Protein AF-A0A1S4D988-F1 (afdb_monomer_lite)

Organism: Nicotiana tabacum (NCBI:txid4097)

pLDDT: mean 88.15, std 11.74, range [49.53, 98.56]

Foldseek 3Di:
DDADPVRDDDDPDPPQLLVCLQPVDAAPDDLVVNVVSLVSNCVVPVVSSVVLLLQCCADPVSHRVNLLSSLSSLVVCCVPPVVVSVVCVVVSCVRHNNVSSVVSVVCVVCNSCNVVVVVVVVVVVVVVVVVVVVVVVVPPDPPVVVVVVVVVVVVVVVVD

Sequence (160 aa):
MGLTENFSATSLSTGNPCLDFFFHVVPNTPPQELLKRLELSWKRDALTTLKLICNLRGVRGTGKSDKEGFYTASLWLHNYHPKTLACNIKAIADFGYFKDVLEILYRILEGHEGRKNEKAEWMEKKRIGFLEGLKEKKDRVPKGKDQRIRLKKTMAKAKK

Secondary structure (DSSP, 8-state):
-EE-TTS-EE-S--S-HHHHHHHH--TT--HHHHHHHHHHHHHH-HHHHHHHHHHHH--SSSS---HHHHHHHHHHHHHH-HHHHHHTHHHHHHHS-HHHHHHHHHHHHH-TTHHHHHHHHHHHHHHHHHHHHHHHHHHS--HHHHHHHHHHHHHHHTT-

Structure (mmCIF, N/CA/C/O backbone):
data_AF-A0A1S4D988-F1
#
_entry.id   AF-A0A1S4D988-F1
#
loop_
_atom_site.group_PDB
_atom_site.id
_atom_site.type_symbol
_atom_site.label_atom_id
_atom_site.label_alt_id
_atom_site.label_comp_id
_atom_site.label_asym_id
_atom_site.label_entity_id
_atom_site.label_seq_id
_atom_site.pdbx_PDB_ins_code
_atom_site.Cartn_x
_atom_site.Cartn_y
_atom_site.Cartn_z
_atom_site.occupancy
_atom_site.B_iso_or_equiv
_atom_site.auth_seq_id
_atom_site.auth_comp_id
_atom_site.auth_asym_id
_atom_site.auth_atom_id
_atom_site.pdbx_PDB_model_num
ATOM 1 N N . MET A 1 1 ? 28.327 7.356 -0.621 1.00 62.72 1 MET A N 1
ATOM 2 C CA . MET A 1 1 ? 28.078 6.149 0.194 1.00 62.72 1 MET A CA 1
ATOM 3 C C . MET A 1 1 ? 27.164 6.561 1.336 1.00 62.72 1 MET A C 1
ATOM 5 O O . MET A 1 1 ? 27.370 7.642 1.870 1.00 62.72 1 MET A O 1
ATOM 9 N N . GLY A 1 2 ? 26.111 5.796 1.610 1.00 78.81 2 GLY A N 1
ATOM 10 C CA . GLY A 1 2 ? 25.149 6.058 2.683 1.00 78.81 2 GLY A CA 1
ATOM 11 C C . GLY A 1 2 ? 25.311 5.073 3.833 1.00 78.81 2 GLY A C 1
ATOM 12 O O . GLY A 1 2 ? 26.047 4.093 3.710 1.00 78.81 2 GLY A O 1
ATOM 13 N N . LEU A 1 3 ? 24.600 5.324 4.928 1.00 80.88 3 LEU A N 1
ATOM 14 C CA . LEU A 1 3 ? 24.499 4.409 6.060 1.00 80.88 3 LEU A CA 1
ATOM 15 C C . LEU A 1 3 ? 23.042 3.971 6.223 1.00 80.88 3 LEU A C 1
ATOM 17 O O . LEU A 1 3 ? 22.123 4.760 6.017 1.00 80.88 3 LEU A O 1
ATOM 21 N N . THR A 1 4 ? 22.842 2.701 6.556 1.00 80.44 4 THR A N 1
ATOM 22 C CA . THR A 1 4 ? 21.539 2.178 6.996 1.00 80.44 4 THR A CA 1
ATOM 23 C C . THR A 1 4 ? 21.235 2.623 8.431 1.00 80.44 4 THR A C 1
ATOM 25 O O . THR A 1 4 ? 22.110 3.157 9.111 1.00 80.44 4 THR A O 1
ATOM 28 N N . GLU A 1 5 ? 20.028 2.340 8.929 1.00 74.88 5 GLU A N 1
ATOM 29 C CA . GLU A 1 5 ? 19.654 2.582 10.336 1.00 74.88 5 GLU A CA 1
ATOM 30 C C . GLU A 1 5 ? 20.617 1.910 11.339 1.00 74.88 5 GLU A C 1
ATOM 32 O O . GLU A 1 5 ? 20.803 2.407 12.444 1.00 74.88 5 GLU A O 1
ATOM 37 N N . ASN A 1 6 ? 21.300 0.835 10.923 1.00 82.31 6 ASN A N 1
ATOM 38 C CA . ASN A 1 6 ? 22.291 0.107 11.722 1.00 82.31 6 ASN A CA 1
ATOM 39 C C . ASN A 1 6 ? 23.746 0.505 11.401 1.00 82.31 6 ASN A C 1
ATOM 41 O O . ASN A 1 6 ? 24.662 -0.287 11.614 1.00 82.31 6 ASN A O 1
ATOM 45 N N . PHE A 1 7 ? 23.975 1.687 10.819 1.00 81.38 7 PHE A N 1
ATOM 46 C CA . PHE A 1 7 ? 25.302 2.219 10.465 1.00 81.38 7 PHE A CA 1
ATOM 47 C C . PHE A 1 7 ? 26.137 1.344 9.514 1.00 81.38 7 PHE A C 1
ATOM 49 O O . PHE A 1 7 ? 27.342 1.537 9.371 1.00 81.38 7 PHE A O 1
ATOM 56 N N . SER A 1 8 ? 25.509 0.398 8.815 1.00 83.44 8 SER A N 1
ATOM 57 C CA . SER A 1 8 ? 26.183 -0.380 7.773 1.00 83.44 8 SER A CA 1
ATOM 58 C C . SER A 1 8 ? 26.231 0.407 6.467 1.00 83.44 8 SER A C 1
ATOM 60 O O . SER A 1 8 ? 25.243 1.052 6.100 1.00 83.44 8 SER A O 1
ATOM 62 N N . ALA A 1 9 ? 27.364 0.330 5.764 1.00 83.56 9 ALA A N 1
ATOM 63 C CA . ALA A 1 9 ? 27.560 0.978 4.474 1.00 83.56 9 ALA A CA 1
ATOM 64 C C . ALA A 1 9 ? 26.536 0.484 3.444 1.00 83.56 9 ALA A C 1
ATOM 66 O O . ALA A 1 9 ? 26.298 -0.714 3.302 1.00 83.56 9 ALA A O 1
ATOM 67 N N . THR A 1 10 ? 25.942 1.417 2.706 1.00 81.75 10 THR A N 1
ATOM 68 C CA . THR A 1 10 ? 25.001 1.116 1.627 1.00 81.75 10 THR A CA 1
ATOM 69 C C . THR A 1 10 ? 25.147 2.101 0.470 1.00 81.75 10 THR A C 1
ATOM 71 O O . THR A 1 10 ? 25.682 3.208 0.610 1.00 81.75 10 THR A O 1
ATOM 74 N N . SER A 1 11 ? 24.684 1.696 -0.707 1.00 78.88 11 SER A N 1
ATOM 75 C CA . SER A 1 11 ? 24.599 2.585 -1.865 1.00 78.88 11 SER A CA 1
ATOM 76 C C . SER A 1 11 ? 23.398 3.519 -1.711 1.00 78.88 11 SER A C 1
ATOM 78 O O . SER A 1 11 ? 22.341 3.105 -1.250 1.00 78.88 11 SER A O 1
ATOM 80 N N . LEU A 1 12 ? 23.559 4.793 -2.084 1.00 79.31 12 LEU A N 1
ATOM 81 C CA . LEU A 1 12 ? 22.482 5.796 -1.993 1.00 79.31 12 LEU A CA 1
ATOM 82 C C . LEU A 1 12 ? 21.458 5.672 -3.136 1.00 79.31 12 LEU A C 1
ATOM 84 O O . LEU A 1 12 ? 20.325 6.130 -3.008 1.00 79.31 12 LEU A O 1
ATOM 88 N N . SER A 1 13 ? 21.884 5.092 -4.258 1.00 81.88 13 SER A N 1
ATOM 89 C CA . SER A 1 13 ? 21.075 4.772 -5.431 1.00 81.88 13 SER A CA 1
ATOM 90 C C . SER A 1 13 ? 21.829 3.746 -6.274 1.00 81.88 13 SER A C 1
ATOM 92 O O . SER A 1 13 ? 23.060 3.684 -6.251 1.00 81.88 13 SER A O 1
ATOM 94 N N . THR A 1 14 ? 21.078 2.956 -7.025 1.00 84.12 14 THR A N 1
ATOM 95 C CA . THR A 1 14 ? 21.554 2.009 -8.035 1.00 84.12 14 THR A CA 1
ATOM 96 C C . THR A 1 14 ? 21.553 2.605 -9.447 1.00 84.12 14 THR A C 1
ATOM 98 O O . THR A 1 14 ? 21.975 1.945 -10.392 1.00 84.12 14 THR A O 1
ATOM 101 N N . GLY A 1 15 ? 21.041 3.830 -9.622 1.00 89.00 15 GLY A N 1
ATOM 102 C CA . GLY A 1 15 ? 20.809 4.456 -10.928 1.00 89.00 15 GLY A CA 1
ATOM 103 C C . GLY A 1 15 ? 19.563 3.941 -11.663 1.00 89.00 15 GLY A C 1
ATOM 104 O O . GLY A 1 15 ? 19.166 4.525 -12.671 1.00 89.00 15 GLY A O 1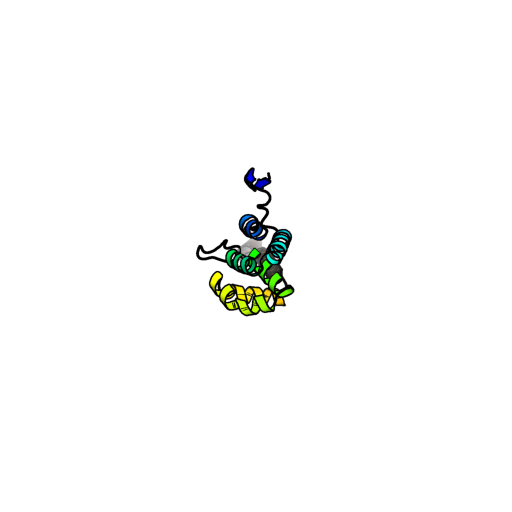
ATOM 105 N N . ASN A 1 16 ? 18.908 2.886 -11.163 1.00 94.94 16 ASN A N 1
ATOM 106 C CA . ASN A 1 16 ? 17.646 2.377 -11.693 1.00 94.94 16 ASN A CA 1
ATOM 107 C C . ASN A 1 16 ? 16.499 2.683 -10.711 1.00 94.94 16 ASN A C 1
ATOM 109 O O . ASN A 1 16 ? 16.436 2.070 -9.645 1.00 94.94 16 ASN A O 1
ATOM 113 N N . PRO A 1 17 ? 15.535 3.551 -11.073 1.00 96.50 17 PRO A N 1
ATOM 114 C CA . PRO A 1 17 ? 14.429 3.918 -10.188 1.00 96.50 17 PRO A CA 1
ATOM 115 C C . PRO A 1 17 ? 13.570 2.750 -9.682 1.00 96.50 17 PRO A C 1
ATOM 117 O O . PRO A 1 17 ? 13.097 2.788 -8.548 1.00 96.50 17 PRO A O 1
ATOM 120 N N . CYS A 1 18 ? 13.365 1.702 -10.489 1.00 97.19 18 CYS A N 1
ATOM 121 C CA . CYS A 1 18 ? 12.615 0.514 -10.061 1.00 97.19 18 CYS A CA 1
ATOM 122 C C . CYS A 1 18 ? 13.393 -0.287 -9.013 1.00 97.19 18 CYS A C 1
ATOM 124 O O . CYS A 1 18 ? 12.823 -0.760 -8.031 1.00 97.19 18 CYS A O 1
ATOM 126 N N . LEU A 1 19 ? 14.706 -0.409 -9.201 1.00 95.69 19 LEU A N 1
ATOM 127 C CA . LEU A 1 19 ? 15.569 -1.113 -8.260 1.00 95.69 19 LEU A CA 1
ATOM 128 C C . LEU A 1 19 ? 15.740 -0.313 -6.961 1.00 95.69 19 LEU A C 1
ATOM 130 O O . LEU A 1 19 ? 15.675 -0.876 -5.872 1.00 95.69 19 LEU A O 1
ATOM 134 N N . ASP A 1 20 ? 15.835 1.012 -7.069 1.00 95.88 20 ASP A N 1
ATOM 135 C CA . ASP A 1 20 ? 15.843 1.922 -5.925 1.00 95.88 20 ASP A CA 1
ATOM 136 C C . ASP A 1 20 ? 14.537 1.850 -5.132 1.00 95.88 20 ASP A C 1
ATOM 138 O O . ASP A 1 20 ? 14.561 1.863 -3.903 1.00 95.88 20 ASP A O 1
ATOM 142 N N . PHE A 1 21 ? 13.390 1.744 -5.808 1.00 96.81 21 PHE A N 1
ATOM 143 C CA . PHE A 1 21 ? 12.114 1.488 -5.144 1.00 96.81 21 PHE A CA 1
ATOM 144 C C . PHE A 1 21 ? 12.137 0.135 -4.417 1.00 96.81 21 PHE A C 1
ATOM 146 O O . PHE A 1 21 ? 11.728 0.030 -3.259 1.00 96.81 21 PHE A O 1
ATOM 153 N N . PHE A 1 22 ? 12.655 -0.909 -5.067 1.00 95.44 22 PHE A N 1
ATOM 154 C CA . PHE A 1 22 ? 12.741 -2.239 -4.474 1.00 95.44 22 PHE A CA 1
ATOM 155 C C . PHE A 1 22 ? 13.667 -2.304 -3.250 1.00 95.44 22 PHE A C 1
ATOM 157 O O . PHE A 1 22 ? 13.321 -2.991 -2.297 1.00 95.44 22 PHE A O 1
ATOM 164 N N . PHE A 1 23 ? 14.795 -1.600 -3.211 1.00 92.88 23 PHE A N 1
ATOM 165 C CA . PHE A 1 23 ? 15.696 -1.673 -2.053 1.00 92.88 23 PHE A CA 1
ATOM 166 C C . PHE A 1 23 ? 15.386 -0.654 -0.960 1.00 92.88 23 PHE A C 1
ATOM 168 O O . PHE A 1 23 ? 15.506 -0.978 0.217 1.00 92.88 23 PHE A O 1
ATOM 175 N N . HIS A 1 24 ? 14.984 0.564 -1.326 1.00 92.31 24 HIS A N 1
ATOM 176 C CA . HIS A 1 24 ? 14.892 1.664 -0.363 1.00 92.31 24 HIS A CA 1
ATOM 177 C C . HIS A 1 24 ? 13.492 1.902 0.201 1.00 92.31 24 HIS A C 1
ATOM 179 O O . HIS A 1 24 ? 13.375 2.597 1.205 1.00 92.31 24 HIS A O 1
ATOM 185 N N . VAL A 1 25 ? 12.436 1.350 -0.406 1.00 94.81 25 VAL A N 1
ATOM 186 C CA . VAL A 1 25 ? 11.102 1.364 0.212 1.00 94.81 25 VAL A CA 1
ATOM 187 C C . VAL A 1 25 ? 11.000 0.174 1.159 1.00 94.81 25 VAL A C 1
ATOM 189 O O . VAL A 1 25 ? 10.907 -0.970 0.719 1.00 94.81 25 VAL A O 1
ATOM 192 N N . VAL A 1 26 ? 11.044 0.428 2.456 1.00 90.06 26 VAL A N 1
ATOM 193 C CA . VAL A 1 26 ? 11.019 -0.571 3.531 1.00 90.06 26 VAL A CA 1
ATOM 194 C C . VAL A 1 26 ? 9.954 -0.183 4.561 1.00 90.06 26 VAL A C 1
ATOM 196 O O . VAL A 1 26 ? 9.457 0.947 4.525 1.00 90.06 26 VAL A O 1
ATOM 199 N N . PRO A 1 27 ? 9.577 -1.081 5.492 1.00 86.94 27 PRO A N 1
ATOM 200 C CA . PRO A 1 27 ? 8.733 -0.680 6.609 1.00 86.94 27 PRO A CA 1
ATOM 201 C C . PRO A 1 27 ? 9.310 0.563 7.299 1.00 86.94 27 PRO A C 1
ATOM 203 O O . PRO A 1 27 ? 10.508 0.619 7.561 1.00 86.94 27 PRO A O 1
ATOM 206 N N . ASN A 1 28 ? 8.451 1.543 7.586 1.00 86.25 28 ASN A N 1
ATOM 207 C CA . ASN A 1 28 ? 8.787 2.862 8.146 1.00 86.25 28 ASN A CA 1
ATOM 208 C C . ASN A 1 28 ? 9.394 3.893 7.176 1.00 86.25 28 ASN A C 1
ATOM 210 O O . ASN A 1 28 ? 9.660 5.013 7.610 1.00 86.25 28 ASN A O 1
ATOM 214 N N . THR A 1 29 ? 9.544 3.598 5.877 1.00 92.38 29 THR A N 1
ATOM 215 C CA . THR A 1 29 ? 9.847 4.650 4.891 1.00 92.38 29 THR A CA 1
ATOM 216 C C . THR A 1 29 ? 8.767 5.742 4.950 1.00 92.38 29 THR A C 1
ATOM 218 O O . THR A 1 29 ? 7.577 5.422 4.852 1.00 92.38 29 THR A O 1
ATOM 221 N N . PRO A 1 30 ? 9.136 7.031 5.084 1.00 93.69 30 PRO A N 1
ATOM 222 C CA . PRO A 1 30 ? 8.167 8.119 5.096 1.00 93.69 30 PRO A CA 1
ATOM 223 C C . PRO A 1 30 ? 7.303 8.125 3.822 1.00 93.69 30 PRO A C 1
ATOM 225 O O . PRO A 1 30 ? 7.842 7.946 2.723 1.00 93.69 30 PRO A O 1
ATOM 228 N N . PRO A 1 31 ? 5.982 8.384 3.915 1.00 93.31 31 PRO A N 1
ATOM 229 C CA . PRO A 1 31 ? 5.090 8.364 2.754 1.00 93.31 31 PRO A CA 1
ATOM 230 C C . PRO A 1 31 ? 5.571 9.243 1.595 1.00 93.31 31 PRO A C 1
ATOM 232 O O . PRO A 1 31 ? 5.494 8.845 0.439 1.00 93.31 31 PRO A O 1
ATOM 235 N N . GLN A 1 32 ? 6.131 10.417 1.890 1.00 95.12 32 GLN A N 1
ATOM 236 C CA . GLN A 1 32 ? 6.639 11.355 0.888 1.00 95.12 32 GLN A CA 1
ATOM 237 C C . GLN A 1 32 ? 7.813 10.769 0.091 1.00 95.12 32 GLN A C 1
ATOM 239 O O . GLN A 1 32 ? 7.883 10.934 -1.127 1.00 95.12 32 GLN A O 1
ATOM 244 N N . GLU A 1 33 ? 8.723 10.056 0.757 1.00 95.81 33 GLU A N 1
ATOM 245 C CA . GLU A 1 33 ? 9.854 9.405 0.093 1.00 95.81 33 GLU A CA 1
ATOM 246 C C . GLU A 1 33 ? 9.405 8.213 -0.748 1.00 95.81 33 GLU A C 1
ATOM 248 O O . GLU A 1 33 ? 9.876 8.042 -1.876 1.00 95.81 33 GLU A O 1
ATOM 253 N N . LEU A 1 34 ? 8.460 7.425 -0.226 1.00 97.12 34 LEU A N 1
ATOM 254 C CA . LEU A 1 34 ? 7.832 6.339 -0.967 1.00 97.12 34 LEU A CA 1
ATOM 255 C C . LEU A 1 34 ? 7.199 6.874 -2.252 1.00 97.12 34 LEU A C 1
ATOM 257 O O . LEU A 1 34 ? 7.511 6.367 -3.327 1.00 97.12 34 LEU A O 1
ATOM 261 N N . LEU A 1 35 ? 6.369 7.918 -2.161 1.00 97.69 35 LEU A N 1
ATOM 262 C CA . LEU A 1 35 ? 5.690 8.519 -3.313 1.00 97.69 35 LEU A CA 1
ATOM 263 C C . LEU A 1 35 ? 6.677 9.091 -4.336 1.00 97.69 35 LEU A C 1
ATOM 265 O O . LEU A 1 35 ? 6.506 8.880 -5.535 1.00 97.69 35 LEU A O 1
ATOM 269 N N . LYS A 1 36 ? 7.756 9.739 -3.885 1.00 97.69 36 LYS A N 1
ATOM 270 C CA . LYS A 1 36 ? 8.813 10.232 -4.779 1.00 97.69 36 LYS A CA 1
ATOM 271 C C . LYS A 1 36 ? 9.461 9.091 -5.568 1.00 97.69 36 LYS A C 1
ATOM 273 O O . LYS A 1 36 ? 9.635 9.190 -6.780 1.00 97.69 36 LYS A O 1
ATOM 278 N N . ARG A 1 37 ? 9.819 7.994 -4.896 1.00 97.38 37 ARG A N 1
ATOM 279 C CA . ARG A 1 37 ? 10.420 6.819 -5.551 1.00 97.38 37 ARG A CA 1
ATOM 280 C C . ARG A 1 37 ? 9.419 6.115 -6.463 1.00 97.38 37 ARG A C 1
ATOM 282 O O . ARG A 1 37 ? 9.793 5.676 -7.549 1.00 97.38 37 ARG A O 1
ATOM 289 N N . LEU A 1 38 ? 8.158 6.041 -6.041 1.00 98.00 38 LEU A N 1
ATOM 290 C CA . LEU A 1 38 ? 7.051 5.486 -6.813 1.00 98.00 38 LEU A CA 1
ATOM 291 C C . LEU A 1 38 ? 6.923 6.212 -8.151 1.00 98.00 38 LEU A C 1
ATOM 293 O O . LEU A 1 38 ? 6.993 5.567 -9.192 1.00 98.00 38 LEU A O 1
ATOM 297 N N . GLU A 1 39 ? 6.840 7.542 -8.131 1.00 98.25 39 GLU A N 1
ATOM 298 C CA . GLU A 1 39 ? 6.696 8.363 -9.333 1.00 98.25 39 GLU A CA 1
ATOM 299 C C . GLU A 1 39 ? 7.890 8.203 -10.287 1.00 98.25 39 GLU A C 1
ATOM 301 O O . GLU A 1 39 ? 7.705 8.020 -11.492 1.00 98.25 39 GLU A O 1
ATOM 306 N N . LEU A 1 40 ? 9.121 8.212 -9.759 1.00 98.00 40 LEU A N 1
ATOM 307 C CA . LEU A 1 40 ? 10.330 7.992 -10.562 1.00 98.00 40 LEU A CA 1
ATOM 308 C C . LEU A 1 40 ? 10.351 6.597 -11.196 1.00 98.00 40 LEU A C 1
ATOM 310 O O . LEU A 1 40 ? 10.687 6.457 -12.372 1.00 98.00 40 LEU A O 1
ATOM 314 N N . SER A 1 41 ? 9.984 5.566 -10.431 1.00 98.19 41 SER A N 1
ATOM 315 C CA . SER A 1 41 ? 9.911 4.197 -10.941 1.00 98.19 41 SER A CA 1
ATOM 316 C C . SER A 1 41 ? 8.828 4.055 -12.009 1.00 98.19 41 SER A C 1
ATOM 318 O O . SER A 1 41 ? 9.093 3.483 -13.061 1.00 98.19 41 SER A O 1
ATOM 320 N N . TRP A 1 42 ? 7.660 4.670 -11.803 1.00 98.56 42 TRP A N 1
ATOM 321 C CA . TRP A 1 42 ? 6.538 4.598 -12.732 1.00 98.56 42 TRP A CA 1
ATOM 322 C C . TRP A 1 42 ? 6.853 5.261 -14.072 1.00 98.56 42 TRP A C 1
ATOM 324 O O . TRP A 1 42 ? 6.558 4.701 -15.126 1.00 98.56 42 TRP A O 1
ATOM 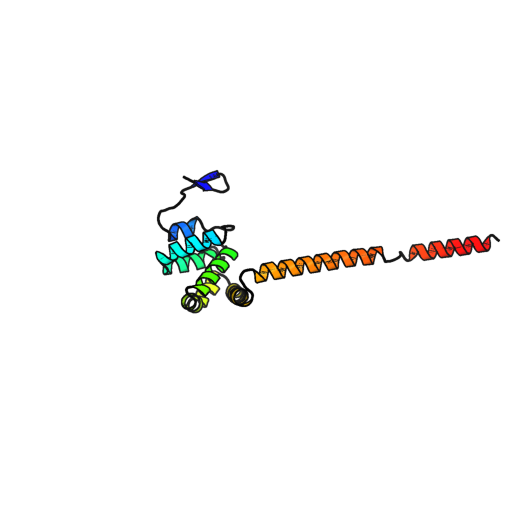334 N N . LYS A 1 43 ? 7.507 6.433 -14.042 1.00 98.19 43 LYS A N 1
ATOM 335 C CA . LYS A 1 43 ? 7.990 7.125 -15.250 1.00 98.19 43 LYS A CA 1
ATOM 336 C C . LYS A 1 43 ? 9.005 6.290 -16.033 1.00 98.19 43 LYS A C 1
ATOM 338 O O . LYS A 1 43 ? 9.106 6.450 -17.245 1.00 98.19 43 LYS A O 1
ATOM 343 N N . ARG A 1 44 ? 9.767 5.428 -15.351 1.00 97.62 44 ARG A N 1
ATOM 344 C CA . ARG A 1 44 ? 10.740 4.528 -15.978 1.00 97.62 44 ARG A CA 1
ATOM 345 C C . ARG A 1 44 ? 10.073 3.286 -16.568 1.00 97.62 44 ARG A C 1
ATOM 347 O O . ARG A 1 44 ? 10.351 2.960 -17.716 1.00 97.62 44 ARG A O 1
ATOM 354 N N . ASP A 1 45 ? 9.266 2.584 -15.778 1.00 98.12 45 ASP A N 1
ATOM 355 C CA . ASP A 1 45 ? 8.568 1.357 -16.171 1.00 98.12 45 ASP A CA 1
ATOM 356 C C . ASP A 1 45 ? 7.339 1.127 -15.274 1.00 98.12 45 ASP A C 1
ATOM 358 O O . ASP A 1 45 ? 7.422 0.564 -14.179 1.00 98.12 45 ASP A O 1
ATOM 362 N N . ALA A 1 46 ? 6.172 1.532 -15.772 1.00 98.00 46 ALA A N 1
ATOM 363 C CA . ALA A 1 46 ? 4.905 1.414 -15.057 1.00 98.00 46 ALA A CA 1
ATOM 364 C C . ALA A 1 46 ? 4.523 -0.038 -14.714 1.00 98.00 46 ALA A C 1
ATOM 366 O O . ALA A 1 46 ? 3.958 -0.288 -13.647 1.00 98.00 46 ALA A O 1
ATOM 367 N N . LEU A 1 47 ? 4.829 -1.009 -15.583 1.00 97.81 47 LEU A N 1
ATOM 368 C CA . LEU A 1 47 ? 4.475 -2.410 -15.345 1.00 97.81 47 LEU A CA 1
ATOM 369 C C . LEU A 1 47 ? 5.324 -2.994 -14.214 1.00 97.81 47 LEU A C 1
ATOM 371 O O . LEU A 1 47 ? 4.799 -3.673 -13.328 1.00 97.81 47 LEU A O 1
ATOM 375 N N . THR A 1 48 ? 6.628 -2.719 -14.226 1.00 98.25 48 THR A N 1
ATOM 376 C CA . THR A 1 48 ? 7.523 -3.135 -13.144 1.00 98.25 48 THR A CA 1
ATOM 377 C C . THR A 1 48 ? 7.143 -2.446 -11.838 1.00 98.25 48 THR A C 1
ATOM 379 O O . THR A 1 48 ? 7.023 -3.123 -10.817 1.00 98.25 48 THR A O 1
ATOM 382 N N . THR A 1 49 ? 6.842 -1.145 -11.852 1.00 98.38 49 THR A N 1
ATOM 383 C CA . THR A 1 49 ? 6.366 -0.450 -10.650 1.00 98.38 49 THR A CA 1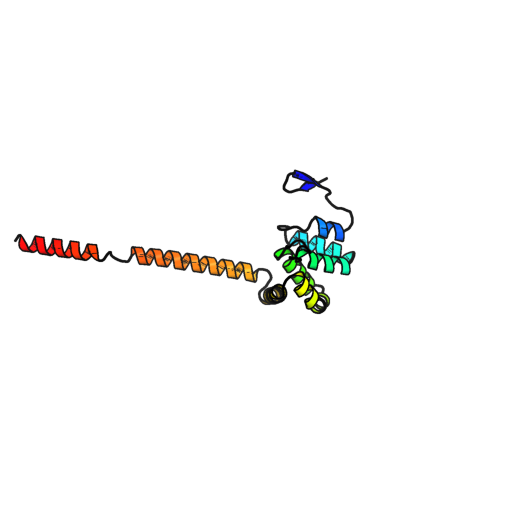
ATOM 384 C C . THR A 1 49 ? 5.071 -1.046 -10.114 1.00 98.38 49 THR A C 1
ATOM 386 O O . THR A 1 49 ? 4.968 -1.259 -8.910 1.00 98.38 49 THR A O 1
ATOM 389 N N . LEU A 1 50 ? 4.105 -1.403 -10.964 1.00 97.69 50 LEU A N 1
ATOM 390 C CA . LEU A 1 50 ? 2.868 -2.041 -10.506 1.00 97.69 50 LEU A CA 1
ATOM 391 C C . LEU A 1 50 ? 3.130 -3.385 -9.804 1.00 97.69 50 LEU A C 1
ATOM 393 O O . LEU A 1 50 ? 2.546 -3.667 -8.754 1.00 97.69 50 LEU A O 1
ATOM 397 N N . LYS A 1 51 ? 4.057 -4.193 -10.334 1.00 96.81 51 LYS A N 1
ATOM 398 C CA . LYS A 1 51 ? 4.512 -5.427 -9.673 1.00 96.81 51 LYS A CA 1
ATOM 399 C C . LYS A 1 51 ? 5.192 -5.127 -8.338 1.00 96.81 51 LYS A C 1
ATOM 401 O O . LYS A 1 51 ? 4.957 -5.838 -7.365 1.00 96.81 51 LYS A O 1
ATOM 406 N N . LEU A 1 52 ? 5.989 -4.061 -8.264 1.00 97.19 52 LEU A N 1
ATOM 407 C CA . LEU A 1 52 ? 6.644 -3.632 -7.028 1.00 97.19 52 LEU A CA 1
ATOM 408 C C . LEU A 1 52 ? 5.644 -3.154 -5.968 1.00 97.19 52 LEU A C 1
ATOM 410 O O . LEU A 1 52 ? 5.831 -3.464 -4.794 1.00 97.19 52 LEU A O 1
ATOM 414 N N . ILE A 1 53 ? 4.563 -2.477 -6.366 1.00 97.00 53 ILE A N 1
ATOM 415 C CA . ILE A 1 53 ? 3.450 -2.124 -5.472 1.00 97.00 53 ILE A CA 1
ATOM 416 C C . ILE A 1 53 ? 2.821 -3.400 -4.900 1.00 97.00 53 ILE A C 1
ATOM 418 O O . ILE A 1 53 ? 2.660 -3.512 -3.688 1.00 97.00 53 ILE A O 1
ATOM 422 N N . CYS A 1 54 ? 2.541 -4.404 -5.737 1.00 95.75 54 CYS A N 1
ATOM 423 C CA . CYS A 1 54 ? 2.031 -5.697 -5.265 1.00 95.75 54 CYS A CA 1
ATOM 424 C C . CYS A 1 54 ? 3.029 -6.404 -4.325 1.00 95.75 54 CYS A C 1
ATOM 426 O O . CYS A 1 54 ? 2.640 -6.967 -3.300 1.00 95.75 54 CYS A O 1
ATOM 428 N N . ASN A 1 55 ? 4.327 -6.315 -4.626 1.00 95.44 55 ASN A N 1
ATOM 429 C CA . ASN A 1 55 ? 5.405 -6.840 -3.791 1.00 95.44 55 ASN A CA 1
ATOM 430 C C . ASN A 1 55 ? 5.513 -6.133 -2.428 1.00 95.44 55 ASN A C 1
ATOM 432 O O . ASN A 1 55 ? 5.910 -6.778 -1.461 1.00 95.44 55 ASN A O 1
ATOM 436 N N . LEU A 1 56 ? 5.135 -4.851 -2.297 1.00 96.06 56 LEU A N 1
ATOM 437 C CA . LEU A 1 56 ? 5.025 -4.221 -0.971 1.00 96.06 56 LEU A CA 1
ATOM 438 C C . LEU A 1 56 ? 4.061 -5.017 -0.097 1.00 96.06 56 LEU A C 1
ATOM 440 O O . LEU A 1 56 ? 4.375 -5.335 1.047 1.00 96.06 56 LEU A O 1
ATOM 444 N N . ARG A 1 57 ? 2.916 -5.405 -0.664 1.00 94.31 57 ARG A N 1
ATOM 445 C CA . ARG A 1 57 ? 1.872 -6.078 0.095 1.00 94.31 57 ARG A CA 1
ATOM 446 C C . ARG A 1 57 ? 2.160 -7.538 0.395 1.00 94.31 57 ARG A C 1
ATOM 448 O O . ARG A 1 57 ? 1.714 -7.992 1.447 1.00 94.31 57 ARG A O 1
ATOM 455 N N . GLY A 1 58 ? 2.848 -8.241 -0.507 1.00 92.62 58 GLY A N 1
ATOM 456 C CA . GLY A 1 58 ? 3.045 -9.693 -0.472 1.00 92.62 58 GLY A CA 1
ATOM 457 C C . GLY A 1 58 ? 3.324 -10.245 0.930 1.00 92.62 58 GLY A C 1
ATOM 458 O O . GLY A 1 58 ? 4.328 -9.898 1.549 1.00 92.62 58 GLY A O 1
ATOM 459 N N . VAL A 1 59 ? 2.414 -11.090 1.428 1.00 86.94 59 VAL A N 1
ATOM 460 C CA . VAL A 1 59 ? 2.412 -11.615 2.815 1.00 86.94 59 VAL A CA 1
ATOM 461 C C . VAL A 1 59 ? 2.790 -13.084 2.951 1.00 86.94 59 VAL A C 1
ATOM 463 O O . VAL A 1 59 ? 3.062 -13.547 4.053 1.00 86.94 59 VAL A O 1
ATOM 466 N N . ARG A 1 60 ? 2.788 -13.841 1.851 1.00 86.62 60 ARG A N 1
ATOM 467 C CA . ARG A 1 60 ? 2.994 -15.302 1.854 1.00 86.62 60 ARG A CA 1
ATOM 468 C C . ARG A 1 60 ? 4.422 -15.665 1.441 1.00 86.62 60 ARG A C 1
ATOM 470 O O . ARG A 1 60 ? 4.620 -16.526 0.597 1.00 86.62 60 ARG A O 1
ATOM 477 N N . GLY A 1 61 ? 5.406 -14.923 1.953 1.00 85.38 61 GLY A N 1
ATOM 478 C CA . GLY A 1 61 ? 6.803 -15.008 1.501 1.00 85.38 61 GLY A CA 1
ATOM 479 C C . GLY A 1 61 ? 7.045 -14.440 0.095 1.00 85.38 61 GLY A C 1
ATOM 480 O O . GLY A 1 61 ? 8.129 -14.592 -0.454 1.00 85.38 61 GLY A O 1
ATOM 481 N N . THR A 1 62 ? 6.044 -13.779 -0.492 1.00 85.62 62 THR A N 1
ATOM 482 C CA . THR A 1 62 ? 6.071 -13.241 -1.862 1.00 85.62 62 THR A CA 1
ATOM 483 C C . THR A 1 62 ? 6.428 -11.757 -1.933 1.00 85.62 62 THR A C 1
ATOM 485 O O . THR A 1 62 ? 6.389 -11.177 -3.015 1.00 85.62 62 THR A O 1
ATOM 488 N N . GLY A 1 63 ? 6.705 -11.116 -0.796 1.00 90.81 63 GLY A N 1
ATOM 489 C CA . GLY A 1 63 ? 6.926 -9.679 -0.733 1.00 90.81 63 GLY A CA 1
ATOM 490 C C . GLY A 1 63 ? 7.330 -9.177 0.647 1.00 90.81 63 GLY A C 1
ATOM 491 O O . GLY A 1 63 ? 7.754 -9.944 1.509 1.00 90.81 63 GLY A O 1
ATOM 492 N N . LYS A 1 64 ? 7.210 -7.862 0.845 1.00 92.50 64 LYS A N 1
ATOM 493 C CA . LYS A 1 64 ? 7.741 -7.152 2.020 1.00 92.50 64 LYS A CA 1
ATOM 494 C C . LYS A 1 64 ? 6.781 -7.072 3.202 1.00 92.50 64 LYS A C 1
ATOM 496 O O . LYS A 1 64 ? 7.176 -6.600 4.263 1.00 92.50 64 LYS A O 1
ATOM 501 N N . SER A 1 65 ? 5.529 -7.501 3.032 1.00 93.12 65 SER A N 1
ATOM 502 C CA . SER A 1 65 ? 4.471 -7.355 4.042 1.00 93.12 65 SER A CA 1
ATOM 503 C C . SER A 1 65 ? 4.275 -5.915 4.560 1.00 93.12 65 SER A C 1
ATOM 505 O O . SER A 1 65 ? 3.725 -5.712 5.644 1.00 93.12 65 SER A O 1
ATOM 507 N N . ASP A 1 66 ? 4.670 -4.906 3.779 1.00 94.50 66 ASP A N 1
ATOM 508 C CA . ASP A 1 66 ? 4.506 -3.489 4.094 1.00 94.50 66 ASP A CA 1
ATOM 509 C C . ASP A 1 66 ? 3.094 -3.022 3.727 1.00 94.50 66 ASP A C 1
ATOM 511 O O . ASP A 1 66 ? 2.777 -2.645 2.595 1.00 94.50 66 ASP A O 1
ATOM 515 N N . LYS A 1 67 ? 2.216 -3.089 4.725 1.00 93.50 67 LYS A N 1
ATOM 516 C CA . LYS A 1 67 ? 0.797 -2.774 4.584 1.00 93.50 67 LYS A CA 1
ATOM 517 C C . LYS A 1 67 ? 0.543 -1.278 4.359 1.00 93.50 67 LYS A C 1
ATOM 519 O O . LYS A 1 67 ? -0.264 -0.929 3.503 1.00 93.50 67 LYS A O 1
ATOM 524 N N . GLU A 1 68 ? 1.188 -0.395 5.123 1.00 93.81 68 GLU A N 1
ATOM 525 C CA . GLU A 1 68 ? 0.921 1.049 5.012 1.00 93.81 68 GLU A CA 1
ATOM 526 C C . GLU A 1 68 ? 1.567 1.639 3.753 1.00 93.81 68 GLU A C 1
ATOM 528 O O . GLU A 1 68 ? 0.931 2.446 3.070 1.00 93.81 68 GLU A O 1
ATOM 533 N N . GLY A 1 69 ? 2.768 1.180 3.379 1.00 95.69 69 GLY A N 1
ATOM 534 C CA . GLY A 1 69 ? 3.381 1.562 2.109 1.00 95.69 69 GLY A CA 1
ATOM 535 C C . GLY A 1 69 ? 2.549 1.111 0.908 1.00 95.69 69 GLY A C 1
ATOM 536 O O . GLY A 1 69 ? 2.338 1.883 -0.030 1.00 95.69 69 GLY A O 1
ATOM 537 N N . PHE A 1 70 ? 1.975 -0.096 0.969 1.00 96.38 70 PHE A N 1
ATOM 538 C CA . PHE A 1 70 ? 1.038 -0.574 -0.047 1.00 96.38 70 PHE A CA 1
ATOM 539 C C . PHE A 1 70 ? -0.215 0.307 -0.179 1.00 96.38 70 PHE A C 1
ATOM 541 O O . PHE A 1 70 ? -0.602 0.650 -1.299 1.00 96.38 70 PHE A O 1
ATOM 548 N N . TYR A 1 71 ? -0.847 0.706 0.931 1.00 95.94 71 TYR A N 1
ATOM 549 C CA . TYR A 1 71 ? -2.019 1.589 0.877 1.00 95.94 71 TYR A CA 1
ATOM 550 C C . TYR A 1 71 ? -1.674 2.982 0.360 1.00 95.94 71 TYR A C 1
ATOM 552 O O . TYR A 1 71 ? -2.420 3.527 -0.450 1.00 95.94 71 TYR A O 1
ATOM 560 N N . THR A 1 72 ? -0.515 3.514 0.749 1.00 96.56 72 THR A N 1
ATOM 561 C CA . THR A 1 72 ? -0.001 4.793 0.241 1.00 96.56 72 THR A CA 1
ATOM 562 C C . THR A 1 72 ? 0.155 4.740 -1.284 1.00 96.56 72 THR A C 1
ATOM 564 O O . THR A 1 72 ? -0.360 5.601 -1.999 1.00 96.56 72 THR A O 1
ATOM 567 N N . ALA A 1 73 ? 0.791 3.685 -1.805 1.00 97.44 73 ALA A N 1
ATOM 568 C CA . ALA A 1 73 ? 0.963 3.484 -3.243 1.00 97.44 73 ALA A CA 1
ATOM 569 C C . ALA A 1 73 ? -0.367 3.239 -3.979 1.00 97.44 73 ALA A C 1
ATOM 571 O O . ALA A 1 73 ? -0.557 3.723 -5.093 1.00 97.44 73 ALA A O 1
ATOM 572 N N . SER A 1 74 ? -1.307 2.524 -3.358 1.00 97.31 74 SER A N 1
ATOM 573 C CA . SER A 1 74 ? -2.631 2.260 -3.938 1.00 97.31 74 SER A CA 1
ATOM 574 C C . SER A 1 74 ? -3.472 3.531 -4.057 1.00 97.31 74 SER A C 1
ATOM 576 O O . SER A 1 74 ? -4.145 3.731 -5.065 1.00 97.31 74 SER A O 1
ATOM 578 N N . LEU A 1 75 ? -3.400 4.424 -3.068 1.00 97.06 75 LEU A N 1
ATOM 579 C CA . LEU A 1 75 ? -4.071 5.725 -3.121 1.00 97.06 75 LEU A CA 1
ATOM 580 C C . LEU A 1 75 ? -3.426 6.647 -4.160 1.00 97.06 75 LEU A C 1
ATOM 582 O O . LEU A 1 75 ? -4.130 7.352 -4.878 1.00 97.06 75 LEU A O 1
ATOM 586 N N . TRP A 1 76 ? -2.104 6.581 -4.329 1.00 97.94 76 TRP A N 1
ATOM 587 C CA . TRP A 1 76 ? -1.446 7.249 -5.451 1.00 97.94 76 TRP A CA 1
ATOM 588 C C . TRP A 1 76 ? -1.934 6.710 -6.805 1.00 97.94 76 TRP A C 1
ATOM 590 O O . TRP A 1 76 ? -2.290 7.495 -7.682 1.00 97.94 76 TRP A O 1
ATOM 600 N N . LEU A 1 77 ? -2.051 5.385 -6.968 1.00 98.00 77 LEU A N 1
ATOM 601 C CA . LEU A 1 77 ? -2.642 4.805 -8.179 1.00 98.00 77 LEU A CA 1
ATOM 602 C C . LEU A 1 77 ? -4.076 5.284 -8.398 1.00 98.00 77 LEU A C 1
ATOM 604 O O . LEU A 1 77 ? -4.437 5.562 -9.533 1.00 98.00 77 LEU A O 1
ATOM 608 N N . HIS A 1 78 ? -4.891 5.409 -7.351 1.00 97.69 78 HIS A N 1
ATOM 609 C CA . HIS A 1 78 ? -6.242 5.953 -7.482 1.00 97.69 78 HIS A CA 1
ATOM 610 C C . HIS A 1 78 ? -6.230 7.392 -8.022 1.00 97.69 78 HIS A C 1
ATOM 612 O O . HIS A 1 78 ? -6.974 7.701 -8.950 1.00 97.69 78 HIS A O 1
ATOM 618 N N . ASN A 1 79 ? -5.344 8.239 -7.497 1.00 97.38 79 ASN A N 1
ATOM 619 C CA . ASN A 1 79 ? -5.282 9.655 -7.858 1.00 97.38 79 ASN A CA 1
ATOM 620 C C . ASN A 1 79 ? -4.757 9.896 -9.284 1.00 97.38 79 ASN A C 1
ATOM 622 O O . ASN A 1 79 ? -5.246 10.791 -9.968 1.00 97.38 79 ASN A O 1
ATOM 626 N N . TYR A 1 80 ? -3.774 9.113 -9.741 1.00 97.94 80 TYR A N 1
ATOM 627 C CA . TYR A 1 80 ? -3.090 9.355 -11.023 1.00 97.94 80 TYR A CA 1
ATOM 628 C C . TYR A 1 80 ? -3.419 8.323 -12.112 1.00 97.94 80 TYR A C 1
ATOM 630 O O . TYR A 1 80 ? -3.401 8.642 -13.302 1.00 97.94 80 TYR A O 1
ATOM 638 N N . HIS A 1 81 ? -3.739 7.084 -11.732 1.00 97.62 81 HIS A N 1
ATOM 639 C CA . HIS A 1 81 ? -3.960 5.951 -12.640 1.00 97.62 81 HIS A CA 1
ATOM 640 C C . HIS A 1 81 ? -5.164 5.068 -12.225 1.00 97.62 81 HIS A C 1
ATOM 642 O O . HIS A 1 81 ? -5.027 3.842 -12.119 1.00 97.62 81 HIS A O 1
ATOM 648 N N . PRO A 1 82 ? -6.370 5.641 -12.017 1.00 97.62 82 PRO A N 1
ATOM 649 C CA . PRO A 1 82 ? -7.507 4.931 -11.416 1.00 97.62 82 PRO A CA 1
ATOM 650 C C . PRO A 1 82 ? -7.954 3.704 -12.219 1.00 97.62 82 PRO A C 1
ATOM 652 O O . PRO A 1 82 ? -8.330 2.684 -11.643 1.00 97.62 82 PRO A O 1
ATOM 655 N N . LYS A 1 83 ? -7.861 3.760 -13.556 1.00 98.06 83 LYS A N 1
ATOM 656 C CA . LYS A 1 83 ? -8.167 2.613 -14.427 1.00 98.06 83 LYS A CA 1
ATOM 657 C C . LYS A 1 83 ? -7.217 1.445 -14.177 1.00 98.06 83 LYS A C 1
ATOM 659 O O . LYS A 1 83 ? -7.665 0.303 -14.138 1.00 98.06 83 LYS A O 1
ATOM 664 N N . THR A 1 84 ? -5.929 1.722 -13.971 1.00 98.00 84 THR A N 1
ATOM 665 C CA . THR A 1 84 ? -4.934 0.688 -13.672 1.00 98.00 84 THR A CA 1
ATOM 666 C C . THR A 1 84 ? -5.231 0.028 -12.335 1.00 98.00 84 THR A C 1
ATOM 668 O O . THR A 1 84 ? -5.204 -1.197 -12.255 1.00 98.00 84 THR A O 1
ATOM 671 N N . LEU A 1 85 ? -5.587 0.813 -11.313 1.00 97.19 85 LEU A N 1
ATOM 672 C CA . LEU A 1 85 ? -6.007 0.268 -10.023 1.00 97.19 85 LEU A CA 1
ATOM 673 C C . LEU A 1 85 ? -7.234 -0.646 -10.175 1.00 97.19 85 LEU A C 1
ATOM 675 O O . LEU A 1 85 ? -7.203 -1.794 -9.736 1.00 97.19 85 LEU A O 1
ATOM 679 N N . ALA A 1 86 ? -8.280 -0.167 -10.855 1.00 97.00 86 ALA A N 1
ATOM 680 C CA . ALA A 1 86 ? -9.520 -0.915 -11.052 1.00 97.00 86 ALA A CA 1
ATOM 681 C C . ALA A 1 86 ? -9.304 -2.227 -11.828 1.00 97.00 86 ALA A C 1
ATOM 683 O O . ALA A 1 86 ? -9.779 -3.281 -11.409 1.00 97.00 86 ALA A O 1
ATOM 684 N N . CYS A 1 87 ? -8.533 -2.192 -12.919 1.00 97.56 87 CYS A N 1
ATOM 685 C CA . CYS A 1 87 ? -8.277 -3.377 -13.745 1.00 97.56 87 CYS A CA 1
ATOM 686 C C . CYS A 1 87 ? -7.409 -4.431 -13.037 1.00 97.56 87 CYS A C 1
ATOM 688 O O . CYS A 1 87 ? -7.438 -5.598 -13.417 1.00 97.56 87 CYS A O 1
ATOM 690 N N . ASN A 1 88 ? -6.650 -4.046 -12.005 1.00 96.06 88 ASN A N 1
ATOM 691 C CA . ASN A 1 88 ? -5.736 -4.934 -11.280 1.00 96.06 88 ASN A CA 1
ATOM 692 C C . ASN A 1 88 ? -6.238 -5.314 -9.878 1.00 96.06 88 ASN A C 1
ATOM 694 O O . ASN A 1 88 ? -5.491 -5.902 -9.096 1.00 96.06 88 ASN A O 1
ATOM 698 N N . ILE A 1 89 ? -7.505 -5.034 -9.555 1.00 94.50 89 ILE A N 1
ATOM 699 C CA . ILE A 1 89 ? -8.066 -5.277 -8.218 1.00 94.50 89 ILE A CA 1
ATOM 700 C C . ILE A 1 89 ? -7.984 -6.751 -7.798 1.00 94.50 89 ILE A C 1
ATOM 702 O O . ILE A 1 89 ? -7.721 -7.053 -6.636 1.00 94.50 89 ILE A O 1
ATOM 706 N N . LYS A 1 90 ? -8.126 -7.671 -8.763 1.00 94.56 90 LYS A N 1
ATOM 707 C CA . LYS A 1 90 ? -7.967 -9.111 -8.539 1.00 94.56 90 LYS A CA 1
ATOM 708 C C . LYS A 1 90 ? -6.537 -9.445 -8.110 1.00 94.56 90 LYS A C 1
ATOM 710 O O . LYS A 1 90 ? -6.344 -10.064 -7.073 1.00 94.56 90 LYS A O 1
ATOM 715 N N . ALA A 1 91 ? -5.541 -8.965 -8.857 1.00 92.25 91 ALA A N 1
ATOM 716 C CA . ALA A 1 91 ? -4.136 -9.185 -8.524 1.00 92.25 91 ALA A CA 1
ATOM 717 C C . ALA A 1 91 ? -3.788 -8.597 -7.146 1.00 92.25 91 ALA A C 1
ATOM 719 O O . ALA A 1 91 ? -3.123 -9.245 -6.343 1.00 92.25 91 ALA A O 1
ATOM 720 N N . ILE A 1 92 ? -4.297 -7.404 -6.833 1.00 91.50 92 ILE A N 1
ATOM 721 C CA . ILE A 1 92 ? -4.144 -6.778 -5.513 1.00 91.50 92 ILE A CA 1
ATOM 722 C C . ILE A 1 92 ? -4.686 -7.677 -4.392 1.00 91.50 92 ILE A C 1
ATOM 724 O O . ILE A 1 92 ? -4.003 -7.877 -3.383 1.00 91.50 92 ILE A O 1
ATOM 728 N N . ALA A 1 93 ? -5.884 -8.239 -4.571 1.00 92.75 93 ALA A N 1
ATOM 729 C CA . ALA A 1 93 ? -6.490 -9.144 -3.598 1.00 92.75 93 ALA A CA 1
ATOM 730 C C . ALA A 1 93 ? -5.697 -10.455 -3.437 1.00 92.75 93 ALA A C 1
ATOM 732 O O . ALA A 1 93 ? -5.605 -10.968 -2.319 1.00 92.75 93 ALA A O 1
ATOM 733 N N . ASP A 1 94 ? -5.107 -10.961 -4.524 1.00 92.56 94 ASP A N 1
ATOM 734 C CA . ASP A 1 94 ? -4.322 -12.200 -4.544 1.00 92.56 94 ASP A CA 1
ATOM 735 C C . ASP A 1 94 ? -2.961 -12.036 -3.833 1.00 92.56 94 ASP A C 1
ATOM 737 O O . ASP A 1 94 ? -2.574 -12.874 -3.011 1.00 92.56 94 ASP A O 1
ATOM 741 N N . PHE A 1 95 ? -2.234 -10.941 -4.098 1.00 90.31 95 PHE A N 1
ATOM 742 C CA . PHE A 1 95 ? -0.930 -10.673 -3.469 1.00 90.31 95 PHE A CA 1
ATOM 743 C C . PHE A 1 95 ? -1.050 -10.342 -1.977 1.00 90.31 95 PHE A C 1
ATOM 745 O O . PHE A 1 95 ? -0.212 -10.764 -1.172 1.00 90.31 95 PHE A O 1
ATOM 752 N N . GLY A 1 96 ? -2.088 -9.599 -1.600 1.00 89.44 96 GLY A N 1
ATOM 753 C CA . GLY A 1 96 ? -2.439 -9.352 -0.211 1.00 89.44 96 GLY A CA 1
ATOM 754 C C . GLY A 1 96 ? -3.554 -10.277 0.262 1.00 89.44 96 GLY A C 1
ATOM 755 O O . GLY A 1 96 ? -3.413 -11.502 0.348 1.00 89.44 96 GLY A O 1
ATOM 756 N N . TYR A 1 97 ? -4.660 -9.643 0.616 1.00 91.56 97 TYR A N 1
ATOM 757 C CA . TYR A 1 97 ? -5.922 -10.236 1.004 1.00 91.56 97 TYR A CA 1
ATOM 758 C C . TYR A 1 97 ? -7.067 -9.408 0.426 1.00 91.56 97 TYR A C 1
ATOM 760 O O . TYR A 1 97 ? -6.960 -8.195 0.262 1.00 91.56 97 TYR A O 1
ATOM 768 N N . PHE A 1 98 ? -8.233 -10.031 0.278 1.00 93.38 98 PHE A N 1
ATOM 769 C CA . PHE A 1 98 ? -9.453 -9.328 -0.120 1.00 93.38 98 PHE A CA 1
ATOM 770 C C . PHE A 1 98 ? -9.786 -8.113 0.772 1.00 93.38 98 PHE A C 1
ATOM 772 O O . PHE A 1 98 ? -10.209 -7.073 0.275 1.00 93.38 98 PHE A O 1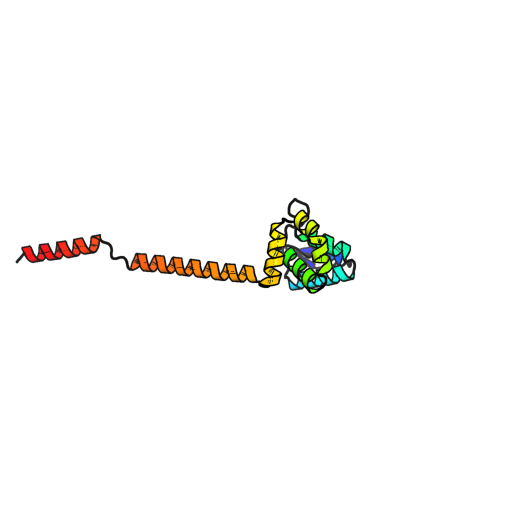
ATOM 779 N N . LYS A 1 99 ? -9.520 -8.187 2.086 1.00 94.88 99 LYS A N 1
ATOM 780 C CA . LYS A 1 99 ? -9.727 -7.057 3.016 1.00 94.88 99 LYS A CA 1
ATOM 781 C C . LYS A 1 99 ? -8.912 -5.808 2.668 1.00 94.88 99 LYS A C 1
ATOM 783 O O . LYS A 1 99 ? -9.301 -4.715 3.061 1.00 94.88 99 LYS A O 1
ATOM 788 N N . ASP A 1 100 ? -7.799 -5.959 1.953 1.00 94.75 100 ASP A N 1
ATOM 789 C CA . ASP A 1 100 ? -6.969 -4.825 1.557 1.00 94.75 100 ASP A CA 1
ATOM 790 C C . ASP A 1 100 ? -7.680 -3.991 0.478 1.00 94.75 100 ASP A C 1
ATOM 792 O O . ASP A 1 100 ? -7.558 -2.771 0.472 1.00 94.75 100 ASP A O 1
ATOM 796 N N . VAL A 1 101 ? -8.501 -4.623 -0.372 1.00 95.38 101 VAL A N 1
ATOM 797 C CA . VAL A 1 101 ? -9.366 -3.921 -1.335 1.00 95.38 101 VAL A CA 1
ATOM 798 C C . VAL A 1 101 ? -10.396 -3.057 -0.607 1.00 95.38 101 VAL A C 1
ATOM 800 O O . VAL A 1 101 ? -10.574 -1.888 -0.945 1.00 95.38 101 VAL A O 1
ATOM 803 N N . LEU A 1 102 ? -11.042 -3.611 0.423 1.00 95.75 102 LEU A N 1
ATOM 804 C CA . LEU A 1 102 ? -12.018 -2.878 1.236 1.00 95.75 102 LEU A CA 1
ATOM 805 C C . LEU A 1 102 ? -11.373 -1.698 1.968 1.00 95.75 102 LEU A C 1
ATOM 807 O O . LEU A 1 102 ? -11.956 -0.623 2.049 1.00 95.75 102 LEU A O 1
ATOM 811 N N . GLU A 1 103 ? -10.156 -1.884 2.472 1.00 95.75 103 GLU A N 1
ATOM 812 C CA . GLU A 1 103 ? -9.401 -0.830 3.143 1.00 95.75 103 GLU A CA 1
ATOM 813 C C . GLU A 1 103 ? -8.975 0.289 2.176 1.00 95.75 103 GLU A C 1
ATOM 815 O O . GLU A 1 103 ? -9.042 1.460 2.546 1.00 95.75 103 GLU A O 1
ATOM 820 N N . ILE A 1 104 ? -8.604 -0.035 0.929 1.00 95.81 104 ILE A N 1
ATOM 821 C CA . ILE A 1 104 ? -8.344 0.973 -0.112 1.00 95.81 104 ILE A CA 1
ATOM 822 C C . ILE A 1 104 ? -9.611 1.790 -0.389 1.00 95.81 104 ILE A C 1
ATOM 824 O O . ILE A 1 104 ? -9.549 3.016 -0.371 1.00 95.81 104 ILE A O 1
ATOM 828 N N . LEU A 1 105 ? -10.756 1.131 -0.601 1.00 95.88 105 LEU A N 1
ATOM 829 C CA . LEU A 1 105 ? -12.037 1.813 -0.833 1.00 95.88 105 LEU A CA 1
ATOM 830 C C . LEU A 1 105 ? -12.419 2.717 0.341 1.00 95.88 105 LEU A C 1
ATOM 832 O O . LEU A 1 105 ? -12.793 3.868 0.135 1.00 95.88 105 LEU A O 1
ATOM 836 N N . TYR A 1 106 ? -12.262 2.221 1.566 1.00 96.12 106 TYR A N 1
ATOM 837 C CA . TYR A 1 106 ? -12.505 2.995 2.777 1.00 96.12 106 TYR A CA 1
ATOM 838 C C . TYR A 1 106 ? -11.652 4.272 2.818 1.00 96.12 106 TYR A C 1
ATOM 840 O O . TYR A 1 106 ? -12.182 5.356 3.035 1.00 96.12 106 TYR A O 1
ATOM 848 N N . ARG A 1 107 ? -10.344 4.181 2.537 1.00 95.81 107 ARG A N 1
ATOM 849 C CA . ARG A 1 107 ? -9.446 5.352 2.534 1.00 95.81 107 ARG A CA 1
ATOM 850 C C . ARG A 1 107 ? -9.679 6.311 1.367 1.00 95.81 107 ARG A C 1
ATOM 852 O O . ARG A 1 107 ? -9.318 7.478 1.481 1.00 95.81 107 ARG A O 1
ATOM 859 N N . ILE A 1 108 ? -10.255 5.845 0.258 1.00 95.56 108 ILE A N 1
ATOM 860 C CA . ILE A 1 108 ? -10.705 6.726 -0.830 1.00 95.56 108 ILE A CA 1
ATOM 861 C C . ILE A 1 108 ? -11.884 7.591 -0.358 1.00 95.56 108 ILE A C 1
ATOM 863 O O . ILE A 1 108 ? -11.935 8.767 -0.699 1.00 95.56 108 ILE A O 1
ATOM 867 N N . LEU A 1 109 ? -12.801 7.027 0.437 1.00 95.00 109 LEU A N 1
ATOM 868 C CA . LEU A 1 109 ? -13.998 7.722 0.923 1.00 95.00 109 LEU A CA 1
ATOM 869 C C . LEU A 1 109 ? -13.717 8.620 2.139 1.00 95.00 109 LEU A C 1
ATOM 871 O O . LEU A 1 109 ? -14.059 9.796 2.123 1.00 95.00 109 LEU A O 1
ATOM 875 N N . GLU A 1 110 ? -13.062 8.081 3.167 1.00 92.81 110 GLU A N 1
ATOM 876 C CA . GLU A 1 110 ? -12.837 8.758 4.459 1.00 92.81 110 GLU A CA 1
ATOM 877 C C . GLU A 1 110 ? -11.487 9.494 4.535 1.00 92.81 110 GLU A C 1
ATOM 879 O O . GLU A 1 110 ? -11.183 10.203 5.496 1.00 92.81 110 GLU A O 1
ATOM 884 N N . GLY A 1 111 ? -10.636 9.309 3.525 1.00 90.94 111 GLY A N 1
ATOM 885 C CA . GLY A 1 111 ? -9.294 9.874 3.457 1.00 90.94 111 GLY A CA 1
ATOM 886 C C . GLY A 1 111 ? -8.190 8.964 4.009 1.00 90.94 111 GLY A C 1
ATOM 887 O O . GLY A 1 111 ? -8.411 7.996 4.742 1.00 90.94 111 GLY A O 1
ATOM 888 N N . HIS A 1 112 ? -6.944 9.309 3.660 1.00 85.81 112 HIS A N 1
ATOM 889 C CA . HIS A 1 112 ? -5.739 8.516 3.953 1.00 85.81 112 HIS A CA 1
ATOM 890 C C . HIS A 1 112 ? -5.561 8.195 5.448 1.00 85.81 112 HIS A C 1
ATOM 892 O O . HIS A 1 112 ? -5.129 7.099 5.809 1.00 85.81 112 HIS A O 1
ATOM 898 N N . GLU A 1 113 ? -5.910 9.147 6.316 1.00 87.06 113 GLU A N 1
ATOM 899 C CA . GLU A 1 113 ? -5.729 9.064 7.770 1.00 87.06 113 GLU A CA 1
ATOM 900 C C . GLU A 1 113 ? -6.990 8.606 8.520 1.00 87.06 113 GLU A C 1
ATOM 902 O O . GLU A 1 113 ? -6.945 8.478 9.743 1.00 87.06 113 GLU A O 1
ATOM 907 N N . GLY A 1 114 ? -8.088 8.289 7.817 1.00 87.81 114 GLY A N 1
ATOM 908 C CA . GLY A 1 114 ? -9.381 7.964 8.433 1.00 87.81 114 GLY A CA 1
ATOM 909 C C . GLY A 1 114 ? -9.270 6.888 9.519 1.00 87.81 114 GLY A C 1
ATOM 910 O O . GLY A 1 114 ? -9.730 7.078 10.639 1.00 87.81 114 GLY A O 1
ATOM 911 N N . ARG A 1 115 ? -8.531 5.800 9.258 1.00 87.81 115 ARG A N 1
ATOM 912 C CA . ARG A 1 115 ? -8.285 4.747 10.263 1.00 87.81 115 ARG A CA 1
ATOM 913 C C . ARG A 1 115 ? -7.489 5.209 11.473 1.00 87.81 115 ARG A C 1
ATOM 915 O O . ARG A 1 115 ? -7.729 4.726 12.580 1.00 87.81 115 ARG A O 1
ATOM 922 N N . LYS A 1 116 ? -6.479 6.058 11.268 1.00 87.88 116 LYS A N 1
ATOM 923 C CA . LYS A 1 116 ? -5.651 6.545 12.378 1.00 87.88 116 LYS A CA 1
ATOM 924 C C . LYS A 1 116 ? -6.486 7.452 13.276 1.00 87.88 116 LYS A C 1
ATOM 926 O O . LYS A 1 116 ? -6.422 7.296 14.493 1.00 87.88 116 LYS A O 1
ATOM 931 N N . ASN A 1 117 ? -7.321 8.294 12.670 1.00 90.06 117 ASN A N 1
ATOM 932 C CA . ASN A 1 117 ? -8.245 9.183 13.365 1.00 90.06 117 ASN A CA 1
ATOM 933 C C . ASN A 1 117 ? -9.289 8.389 14.165 1.00 90.06 117 ASN A C 1
ATOM 935 O O . ASN A 1 117 ? -9.353 8.544 15.381 1.00 90.06 117 ASN A O 1
ATOM 939 N N . GLU A 1 118 ? -10.005 7.448 13.535 1.00 91.25 118 GLU A N 1
ATOM 940 C CA . GLU A 1 118 ? -10.980 6.577 14.218 1.00 91.25 118 GLU A CA 1
ATOM 941 C C . GLU A 1 118 ? -10.360 5.837 15.408 1.00 91.25 118 GLU A C 1
ATOM 943 O O . GLU A 1 118 ? -10.937 5.741 16.494 1.00 91.25 118 GLU A O 1
ATOM 948 N N . LYS A 1 119 ? -9.149 5.301 15.213 1.00 91.19 119 LYS A N 1
ATOM 949 C CA . LYS A 1 119 ? -8.432 4.592 16.269 1.00 91.19 119 LYS A CA 1
ATOM 950 C C . LYS A 1 119 ? -8.069 5.532 17.417 1.00 91.19 119 LYS A C 1
ATOM 952 O O . LYS A 1 119 ? -8.201 5.128 18.571 1.00 91.19 119 LYS A O 1
ATOM 957 N N . ALA A 1 120 ? -7.618 6.751 17.128 1.00 93.00 120 ALA A N 1
ATOM 958 C CA . ALA A 1 120 ? -7.305 7.748 18.147 1.00 93.00 120 ALA A CA 1
ATOM 959 C C . ALA A 1 120 ? -8.556 8.139 18.949 1.00 93.00 120 ALA A C 1
ATOM 961 O O . ALA A 1 120 ? -8.529 8.103 20.179 1.00 93.00 120 ALA A O 1
ATOM 962 N N . GLU A 1 121 ? -9.674 8.402 18.270 1.00 93.06 121 GLU A N 1
ATOM 963 C CA . GLU A 1 121 ? -10.955 8.711 18.911 1.00 93.06 121 GLU A CA 1
ATOM 964 C C . GLU A 1 121 ? -11.448 7.571 19.806 1.00 93.06 121 GLU A C 1
ATOM 966 O O . GLU A 1 121 ? -11.895 7.794 20.932 1.00 93.06 121 GLU A O 1
ATOM 971 N N . TRP A 1 122 ? -11.354 6.328 19.332 1.00 93.94 122 TRP A N 1
ATOM 972 C CA . TRP A 1 122 ? -11.745 5.159 20.115 1.00 93.94 122 TRP A CA 1
ATOM 973 C C . TRP A 1 122 ? -10.861 4.960 21.350 1.00 93.94 122 TRP A C 1
ATOM 975 O O . TRP A 1 122 ? -11.366 4.629 22.427 1.00 93.94 122 TRP A O 1
ATOM 985 N N . MET A 1 123 ? -9.550 5.178 21.216 1.00 93.44 123 MET A N 1
ATOM 986 C CA . MET A 1 123 ? -8.614 5.111 22.340 1.00 93.44 123 MET A CA 1
ATOM 987 C C . MET A 1 123 ? -8.926 6.181 23.391 1.00 93.44 123 MET A C 1
ATOM 989 O O . MET A 1 123 ? -8.914 5.875 24.585 1.00 93.44 123 MET A O 1
ATOM 993 N N . GLU A 1 124 ? -9.270 7.396 22.965 1.00 93.81 124 GLU A N 1
ATOM 994 C CA . GLU A 1 124 ? -9.656 8.469 23.881 1.00 93.81 124 GLU A CA 1
ATOM 995 C C . GLU A 1 124 ? -10.983 8.157 24.588 1.00 93.81 124 GLU A C 1
ATOM 997 O O . GLU A 1 124 ? -11.056 8.223 25.815 1.00 93.81 124 GLU A O 1
ATOM 1002 N N . LYS A 1 125 ? -12.003 7.677 23.863 1.00 93.69 125 LYS A N 1
ATOM 1003 C CA . LYS A 1 125 ? -13.275 7.225 24.464 1.00 93.69 125 LYS A CA 1
ATOM 1004 C C . LYS A 1 125 ? -13.061 6.134 25.514 1.00 93.69 125 LYS A C 1
ATOM 1006 O O . LYS A 1 125 ? -13.646 6.185 26.595 1.00 93.69 125 LYS A O 1
ATOM 1011 N N . LYS A 1 126 ? -12.189 5.160 25.233 1.00 93.06 126 LYS A N 1
ATOM 1012 C CA . LYS A 1 126 ? -11.826 4.115 26.202 1.00 93.06 126 LYS A CA 1
ATOM 1013 C C . LYS A 1 126 ? -11.161 4.678 27.450 1.00 93.06 126 LYS A C 1
ATOM 1015 O O . LYS A 1 126 ? -11.456 4.223 28.554 1.00 93.06 126 LYS A O 1
ATOM 1020 N N . ARG A 1 127 ? -10.263 5.647 27.281 1.00 92.44 127 ARG A N 1
ATOM 1021 C CA . ARG A 1 127 ? -9.583 6.314 28.391 1.00 92.44 127 ARG A CA 1
ATOM 1022 C C . ARG A 1 127 ? -10.577 7.079 29.264 1.00 92.44 127 ARG A C 1
ATOM 1024 O O . ARG A 1 127 ? -10.517 6.944 30.483 1.00 92.44 127 ARG A O 1
ATOM 1031 N N . ILE A 1 128 ? -11.508 7.811 28.654 1.00 92.31 128 ILE A N 1
ATOM 1032 C CA . ILE A 1 128 ? -12.574 8.531 29.363 1.00 92.31 128 ILE A CA 1
ATOM 1033 C C . ILE A 1 128 ? -13.440 7.552 30.162 1.00 92.31 128 ILE A C 1
ATOM 1035 O O . ILE A 1 128 ? -13.543 7.702 31.378 1.00 92.31 128 ILE A O 1
ATOM 1039 N N . GLY A 1 129 ? -13.958 6.493 29.530 1.00 91.38 129 GLY A N 1
ATOM 1040 C CA . GLY A 1 129 ? -14.791 5.501 30.222 1.00 91.38 129 GLY A CA 1
ATOM 1041 C C . GLY A 1 129 ? -14.061 4.792 31.372 1.00 91.38 129 GLY A C 1
ATOM 1042 O O . GLY A 1 129 ? -14.646 4.515 32.419 1.00 91.38 129 GLY A O 1
ATOM 1043 N N . PHE A 1 130 ? -12.753 4.547 31.233 1.00 90.31 130 PHE A N 1
ATOM 1044 C CA . PHE A 1 130 ? -11.932 4.023 32.327 1.00 90.31 130 PHE A CA 1
ATOM 1045 C C . PHE A 1 130 ? -11.822 5.011 33.502 1.00 90.31 130 PHE A C 1
ATOM 1047 O O . PHE A 1 130 ? -11.961 4.609 34.659 1.00 90.31 130 PHE A O 1
ATOM 1054 N N . LEU A 1 131 ? -11.601 6.301 33.224 1.00 88.25 131 LEU A N 1
ATOM 1055 C CA . LEU A 1 131 ? -11.525 7.350 34.247 1.00 88.25 131 LEU A CA 1
ATOM 1056 C C . LEU A 1 131 ? -12.869 7.566 34.960 1.00 88.25 131 LEU A C 1
ATOM 1058 O O . LEU A 1 131 ? -12.887 7.750 36.178 1.00 88.25 131 LEU A O 1
ATOM 1062 N N . GLU A 1 132 ? -13.983 7.509 34.233 1.00 88.00 132 GLU A N 1
ATOM 1063 C CA . GLU A 1 132 ? -15.336 7.571 34.799 1.00 88.00 132 GLU A CA 1
ATOM 1064 C C . GLU A 1 132 ? -15.599 6.391 35.741 1.00 88.00 132 GLU A C 1
ATOM 1066 O O . GLU A 1 132 ? -15.990 6.598 36.890 1.00 88.00 132 GLU A O 1
ATOM 1071 N N . GLY A 1 133 ? -15.253 5.167 35.329 1.00 84.31 133 GLY A N 1
ATOM 1072 C CA . GLY A 1 133 ? -15.376 3.984 36.184 1.00 84.31 133 GLY A CA 1
ATOM 1073 C C . GLY A 1 133 ? -14.534 4.054 37.469 1.00 84.31 133 GLY A C 1
ATOM 1074 O O . GLY A 1 133 ? -14.927 3.509 38.504 1.00 84.31 133 GLY A O 1
ATOM 1075 N N . LEU A 1 134 ? -13.383 4.739 37.445 1.00 85.06 134 LEU A N 1
ATOM 1076 C CA . LEU A 1 134 ? -12.584 4.998 38.649 1.00 85.06 134 LEU A CA 1
ATOM 1077 C C . LEU A 1 134 ? -13.240 6.029 39.578 1.00 85.06 134 LEU A C 1
ATOM 1079 O O . LEU A 1 134 ? -13.223 5.831 40.796 1.00 85.06 134 LEU A O 1
ATOM 1083 N N . LYS A 1 135 ? -13.832 7.099 39.028 1.00 79.75 135 LYS A N 1
ATOM 1084 C CA . LYS A 1 135 ? -14.592 8.090 39.811 1.00 79.75 135 LYS A CA 1
ATOM 1085 C C . LYS A 1 135 ? -15.798 7.443 40.487 1.00 79.75 135 LYS A C 1
ATOM 1087 O O . LYS A 1 135 ? -15.914 7.530 41.704 1.00 79.75 135 LYS A O 1
ATOM 1092 N N . GLU A 1 136 ? -16.594 6.664 39.754 1.00 76.50 136 GLU A N 1
ATOM 1093 C CA . GLU A 1 136 ? -17.735 5.940 40.329 1.00 76.50 136 GLU A CA 1
ATOM 1094 C C . GLU A 1 136 ? -17.333 5.008 41.481 1.00 76.50 136 GLU A C 1
ATOM 1096 O O . GLU A 1 136 ? -18.041 4.901 42.481 1.00 76.50 136 GLU A O 1
ATOM 1101 N N . LYS A 1 137 ? -16.189 4.317 41.378 1.00 75.62 137 LYS A N 1
ATOM 1102 C CA . LYS A 1 137 ? -15.682 3.466 42.469 1.00 75.62 137 LYS A CA 1
ATOM 1103 C C . LYS A 1 137 ? -15.251 4.270 43.695 1.00 75.62 137 LYS A C 1
ATOM 1105 O O . LYS A 1 137 ? -15.387 3.763 44.806 1.00 75.62 137 LYS A O 1
ATOM 1110 N N . LYS A 1 138 ? -14.731 5.485 43.50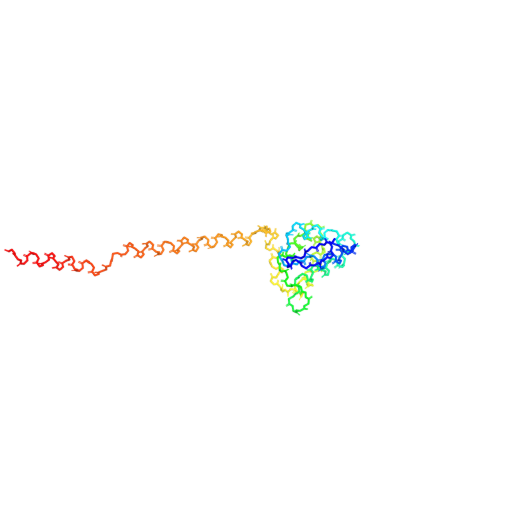6 1.00 73.88 138 LYS A N 1
ATOM 1111 C CA . LYS A 1 138 ? -14.345 6.395 44.593 1.00 73.88 138 LYS A CA 1
ATOM 1112 C C . LYS A 1 138 ? -15.568 7.005 45.283 1.00 73.88 138 LYS A C 1
ATOM 1114 O O . LYS A 1 138 ? -15.565 7.120 46.507 1.00 73.88 138 LYS A O 1
ATOM 1119 N N . ASP A 1 139 ? -16.602 7.337 44.513 1.00 71.50 139 ASP A N 1
ATOM 1120 C CA . ASP A 1 139 ? -17.833 7.965 45.009 1.00 71.50 139 ASP A CA 1
ATOM 1121 C C . ASP A 1 139 ? -18.790 6.958 45.671 1.00 71.50 139 ASP A C 1
ATOM 1123 O O . ASP A 1 139 ? -19.641 7.329 46.484 1.00 71.50 139 ASP A O 1
ATOM 1127 N N . ARG A 1 140 ? -18.621 5.652 45.410 1.00 66.75 140 ARG A N 1
ATOM 1128 C CA . ARG A 1 140 ? -19.299 4.596 46.173 1.00 66.75 140 ARG A CA 1
ATOM 1129 C C . ARG A 1 140 ? -18.834 4.607 47.632 1.00 66.75 140 ARG A C 1
ATOM 1131 O O . ARG A 1 140 ? -17.788 4.063 47.985 1.00 66.75 140 ARG A O 1
ATOM 1138 N N . VAL A 1 141 ? -19.672 5.156 48.513 1.00 61.16 141 VAL A N 1
ATOM 1139 C CA . VAL A 1 141 ? -19.509 5.039 49.968 1.00 61.16 141 VAL A CA 1
ATOM 1140 C C . VAL A 1 141 ? -19.467 3.549 50.351 1.00 61.16 141 VAL A C 1
ATOM 1142 O O . VAL A 1 141 ? -20.401 2.807 50.030 1.00 61.16 141 VAL A O 1
ATOM 1145 N N . PRO A 1 142 ? -18.421 3.067 51.052 1.00 60.12 142 PRO A N 1
ATOM 1146 C CA . PRO A 1 142 ? -18.364 1.676 51.477 1.00 60.12 142 PRO A CA 1
ATOM 1147 C C . PRO A 1 142 ? -19.517 1.388 52.446 1.00 60.12 142 PRO A C 1
ATOM 1149 O O . PRO A 1 142 ? -19.562 1.968 53.535 1.00 60.12 142 PRO A O 1
ATOM 1152 N N . LYS A 1 143 ? -20.411 0.454 52.089 1.00 55.06 143 LYS A N 1
ATOM 1153 C CA . LYS A 1 143 ? -21.585 0.041 52.891 1.00 55.06 143 LYS A CA 1
ATOM 1154 C C . LYS A 1 143 ? -21.260 -0.317 54.358 1.00 55.06 143 LYS A C 1
ATOM 1156 O O . LYS A 1 143 ? -22.132 -0.233 55.215 1.00 55.06 143 LYS A O 1
ATOM 1161 N N . GLY A 1 144 ? -20.005 -0.647 54.681 1.00 55.28 144 GLY A N 1
ATOM 1162 C CA . GLY A 1 144 ? -19.551 -0.922 56.053 1.00 55.28 144 GLY A CA 1
ATOM 1163 C C . GLY A 1 144 ? -19.259 0.310 56.928 1.00 55.28 144 GLY A C 1
ATOM 1164 O O . GLY A 1 144 ? -19.293 0.204 58.155 1.00 55.28 144 GLY A O 1
ATOM 1165 N N . LYS A 1 145 ? -18.987 1.492 56.349 1.00 54.66 145 LYS A N 1
ATOM 1166 C CA . LYS A 1 145 ? -18.756 2.717 57.144 1.00 54.66 145 LYS A CA 1
ATOM 1167 C C . LYS A 1 145 ? -20.055 3.229 57.763 1.00 54.66 145 LYS A C 1
ATOM 1169 O O . LYS A 1 145 ? -20.043 3.670 58.909 1.00 54.66 145 LYS A O 1
ATOM 1174 N N . ASP A 1 146 ? -21.166 3.080 57.051 1.00 57.56 146 ASP A N 1
ATOM 1175 C CA . ASP A 1 146 ? -22.477 3.559 57.486 1.00 57.56 146 ASP A CA 1
ATOM 1176 C C . ASP A 1 146 ? -23.046 2.721 58.647 1.00 57.56 146 ASP A C 1
ATOM 1178 O O . ASP A 1 146 ? -23.562 3.262 59.624 1.00 57.56 146 ASP A O 1
ATOM 1182 N N . GLN A 1 147 ? -22.820 1.398 58.636 1.00 58.78 147 GLN A N 1
ATOM 1183 C CA . GLN A 1 147 ? -23.119 0.525 59.780 1.00 58.78 147 GLN A CA 1
ATOM 1184 C C . GLN A 1 147 ? -22.260 0.851 61.007 1.00 58.78 147 GLN A C 1
ATOM 1186 O O . GLN A 1 147 ? -22.799 0.935 62.105 1.00 58.78 147 GLN A O 1
ATOM 1191 N N . ARG A 1 148 ? -20.948 1.096 60.850 1.00 59.97 148 ARG A N 1
ATOM 1192 C CA . ARG A 1 148 ? -20.072 1.500 61.971 1.00 59.97 148 ARG A CA 1
ATOM 1193 C C . ARG A 1 148 ? -20.463 2.857 62.559 1.00 59.97 148 ARG A C 1
ATOM 1195 O O . ARG A 1 148 ? -20.404 3.024 63.775 1.00 59.97 148 ARG A O 1
ATOM 1202 N N . ILE A 1 149 ? -20.860 3.816 61.723 1.00 61.41 149 ILE A N 1
ATOM 1203 C CA . ILE A 1 149 ? -21.341 5.133 62.167 1.00 61.41 149 ILE A CA 1
ATOM 1204 C C . ILE A 1 149 ? -22.687 4.992 62.894 1.00 61.41 149 ILE A C 1
ATOM 1206 O O . ILE A 1 149 ? -22.850 5.569 63.972 1.00 61.41 149 ILE A O 1
ATOM 1210 N N . ARG A 1 150 ? -23.620 4.178 62.374 1.00 63.66 150 ARG A N 1
ATOM 1211 C CA . ARG A 1 150 ? -24.885 3.850 63.057 1.00 63.66 150 ARG A CA 1
ATOM 1212 C C . ARG A 1 150 ? -24.655 3.163 64.401 1.00 63.66 150 ARG A C 1
ATOM 1214 O O . ARG A 1 150 ? -25.224 3.619 65.386 1.00 63.66 150 ARG A O 1
ATOM 1221 N N . LEU A 1 151 ? -23.784 2.151 64.460 1.00 66.00 151 LEU A N 1
ATOM 1222 C CA . LEU A 1 151 ? -23.481 1.399 65.683 1.00 66.00 151 LEU A CA 1
ATOM 1223 C C . LEU A 1 151 ? -22.839 2.291 66.760 1.00 66.00 151 LEU A C 1
ATOM 1225 O O . LEU A 1 151 ? -23.193 2.213 67.936 1.00 66.00 151 LEU A O 1
ATOM 1229 N N . LYS A 1 152 ? -21.932 3.195 66.355 1.00 68.62 152 LYS A N 1
ATOM 1230 C CA . LYS A 1 152 ? -21.337 4.194 67.259 1.00 68.62 152 LYS A CA 1
ATOM 1231 C C . LYS A 1 152 ? -22.379 5.187 67.782 1.00 68.62 152 LYS A C 1
ATOM 1233 O O . LYS A 1 152 ? -22.367 5.492 68.972 1.00 68.62 152 LYS A O 1
ATOM 1238 N N . LYS A 1 153 ? -23.301 5.658 66.932 1.00 72.94 153 LYS A N 1
ATOM 1239 C CA . LYS A 1 153 ? -24.410 6.535 67.354 1.00 72.94 153 LYS A CA 1
ATOM 1240 C C . LYS A 1 153 ? -25.381 5.831 68.309 1.00 72.94 153 LYS A C 1
ATOM 1242 O O . LYS A 1 153 ? -25.805 6.454 69.277 1.00 72.94 153 LYS A O 1
ATOM 1247 N N . THR A 1 154 ? -25.706 4.554 68.093 1.00 73.38 154 THR A N 1
ATOM 1248 C CA . THR A 1 154 ? -26.568 3.783 69.010 1.00 73.38 154 THR A CA 1
ATOM 1249 C C . THR A 1 154 ? -25.890 3.511 70.351 1.00 73.38 154 THR A C 1
ATOM 1251 O O . THR A 1 154 ? -26.522 3.679 71.388 1.00 73.38 154 THR A O 1
ATOM 1254 N N . MET A 1 155 ? -24.593 3.183 70.361 1.00 71.62 155 MET A N 1
ATOM 1255 C CA . MET A 1 155 ? -23.842 2.957 71.605 1.00 71.62 155 MET A CA 1
ATOM 1256 C C . MET A 1 155 ? -23.650 4.233 72.438 1.00 71.62 155 MET A C 1
ATOM 1258 O O . MET A 1 155 ? -23.664 4.164 73.663 1.00 71.62 155 MET A O 1
ATOM 1262 N N . ALA A 1 156 ? -23.512 5.401 71.803 1.00 75.00 156 ALA A N 1
ATOM 1263 C CA . ALA A 1 156 ? -23.453 6.682 72.513 1.00 75.00 156 ALA A CA 1
ATOM 1264 C C . ALA A 1 156 ? -24.802 7.073 73.144 1.00 75.00 156 ALA A C 1
ATOM 1266 O O . ALA A 1 156 ? -24.825 7.726 74.183 1.00 75.00 156 ALA A O 1
ATOM 1267 N N . LYS A 1 157 ? -25.923 6.655 72.540 1.00 70.88 157 LYS A N 1
ATOM 1268 C CA . LYS A 1 157 ? -27.279 6.927 73.043 1.00 70.88 157 LYS A CA 1
ATOM 1269 C C . LYS A 1 157 ? -27.681 6.022 74.215 1.00 70.88 157 LYS A C 1
ATOM 1271 O O . LYS A 1 157 ? -28.524 6.422 74.997 1.00 70.88 157 LYS A O 1
ATOM 1276 N N . ALA A 1 158 ? -27.069 4.842 74.334 1.00 67.19 158 ALA A N 1
ATOM 1277 C CA . ALA A 1 158 ? -27.297 3.886 75.424 1.00 67.19 158 ALA A CA 1
ATOM 1278 C C . ALA A 1 158 ? -26.445 4.156 76.685 1.00 67.19 158 ALA A C 1
ATOM 1280 O O . ALA A 1 158 ? -26.582 3.451 77.678 1.00 67.19 158 ALA A O 1
ATOM 1281 N N . LYS A 1 159 ? -25.537 5.143 76.639 1.00 58.62 159 LYS A N 1
ATOM 1282 C CA . LYS A 1 159 ? -24.673 5.564 77.760 1.00 58.62 159 LYS A CA 1
ATOM 1283 C C . LYS A 1 159 ? -25.159 6.841 78.470 1.00 58.62 159 LYS A C 1
ATOM 1285 O O . LYS A 1 159 ? -24.406 7.413 79.252 1.00 58.62 159 LYS A O 1
ATOM 1290 N N . LYS A 1 160 ? -26.373 7.301 78.168 1.00 49.53 160 LYS A N 1
ATOM 1291 C CA . LYS A 1 160 ? -27.048 8.435 78.808 1.00 49.53 160 LYS A CA 1
ATOM 1292 C C . LYS A 1 160 ? -28.322 7.928 79.461 1.00 49.53 160 LYS A C 1
ATOM 1294 O O . LYS A 1 160 ? -28.651 8.466 80.533 1.00 49.53 160 LYS A O 1
#

Radius of gyration: 28.69 Å; chains: 1; bounding box: 55×27×95 Å

InterPro domains:
  IPR0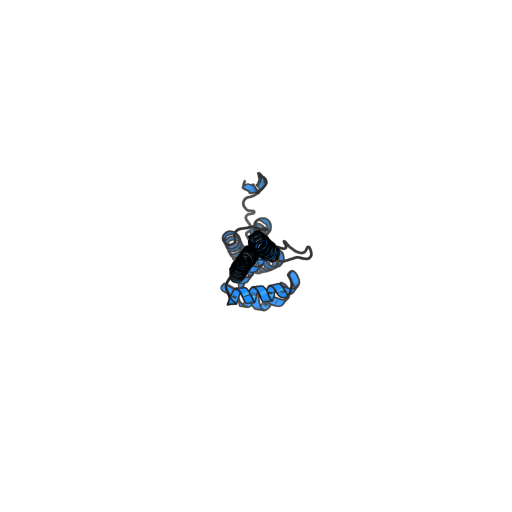11205 Uncharacterised conserved protein UCP015417, vWA [PTHR31373] (1-148)
  IPR058580 Domain of unknown function DUF2828 [PF11443] (4-146)